Protein AF-A0A448WB70-F1 (afdb_monomer_lite)

Secondary structure (DSSP, 8-state):
-TTHHHHHHHHHH-B-TTSPBPS-EE-TTT--EE----------S-HHHHHHHHHHHHHHHHHHHHHHHHHHHHHHHHHHHHHHHHHHHHHHHHHHHHHHHHHHHHHHHHHHHHHHHHHHHHHHHHHHHHHHHHHHHHHHHHHHHHHHHHHHHHHHHHHHHHHHH--

Organism: NCBI:txid117903

Structure (mmCIF, N/CA/C/O backbone):
data_AF-A0A448WB70-F1
#
_entry.id   AF-A0A448WB70-F1
#
loop_
_atom_site.group_PDB
_atom_site.id
_atom_site.type_symbol
_atom_site.label_atom_id
_atom_site.label_alt_id
_atom_site.label_comp_id
_atom_site.label_asym_id
_atom_site.label_entity_id
_atom_site.label_seq_id
_atom_site.pdbx_PDB_ins_code
_atom_site.Cartn_x
_atom_site.Cartn_y
_atom_site.Cartn_z
_atom_site.occupancy
_atom_site.B_iso_or_equiv
_atom_site.auth_seq_id
_atom_site.auth_comp_id
_atom_site.auth_asym_id
_atom_site.auth_atom_id
_atom_site.pdbx_PDB_model_num
ATOM 1 N N . MET A 1 1 ? 24.119 9.048 -41.601 1.00 61.44 1 MET A N 1
ATOM 2 C CA . MET A 1 1 ? 24.138 7.895 -42.534 1.00 61.44 1 MET A CA 1
ATOM 3 C C . MET A 1 1 ? 22.783 7.539 -43.149 1.00 61.44 1 MET A C 1
ATOM 5 O O . MET A 1 1 ? 22.787 7.053 -44.265 1.00 61.44 1 MET A O 1
ATOM 9 N N . LYS A 1 2 ? 21.630 7.812 -42.514 1.00 67.44 2 LYS A N 1
ATOM 10 C CA . LYS A 1 2 ? 20.304 7.357 -42.999 1.00 67.44 2 LYS A CA 1
ATOM 11 C C . LYS A 1 2 ? 19.901 7.774 -44.433 1.00 67.44 2 LYS A C 1
ATOM 13 O O . LYS A 1 2 ? 19.038 7.130 -45.007 1.00 67.44 2 LYS A O 1
ATOM 18 N N . ASN A 1 3 ? 20.543 8.785 -45.032 1.00 81.56 3 ASN A N 1
ATOM 19 C CA . ASN A 1 3 ? 20.214 9.289 -46.377 1.00 81.56 3 ASN A CA 1
ATOM 20 C C . ASN A 1 3 ? 21.340 9.110 -47.417 1.00 81.56 3 ASN A C 1
ATOM 22 O O . ASN A 1 3 ? 21.257 9.690 -48.500 1.00 81.56 3 ASN A O 1
ATOM 26 N N . SER A 1 4 ? 22.395 8.346 -47.110 1.00 79.25 4 SER A N 1
ATOM 27 C CA . SER A 1 4 ? 23.577 8.211 -47.981 1.00 79.25 4 SER A CA 1
ATOM 28 C C . SER A 1 4 ? 23.241 7.644 -49.363 1.00 79.25 4 SER A C 1
ATOM 30 O O . SER A 1 4 ? 23.663 8.209 -50.368 1.00 79.25 4 SER A O 1
ATOM 32 N N . ALA A 1 5 ? 22.419 6.594 -49.430 1.00 81.44 5 ALA A N 1
ATOM 33 C CA . ALA A 1 5 ? 22.028 5.957 -50.690 1.00 81.44 5 ALA A CA 1
ATOM 34 C C . ALA A 1 5 ? 21.307 6.923 -51.645 1.00 81.44 5 ALA A C 1
ATOM 36 O O . ALA A 1 5 ? 21.560 6.922 -52.849 1.00 81.44 5 ALA A O 1
ATOM 37 N N . ARG A 1 6 ? 20.444 7.795 -51.104 1.00 83.69 6 ARG A N 1
ATOM 38 C CA . ARG A 1 6 ? 19.744 8.811 -51.897 1.00 83.69 6 ARG A CA 1
ATOM 39 C C . ARG A 1 6 ? 20.715 9.857 -52.434 1.00 83.69 6 ARG A C 1
ATOM 41 O O . ARG A 1 6 ? 20.666 10.156 -53.617 1.00 83.69 6 ARG A O 1
ATOM 48 N N . ILE A 1 7 ? 21.607 10.367 -51.583 1.00 85.50 7 ILE A N 1
ATOM 49 C CA . ILE A 1 7 ? 22.591 11.391 -51.964 1.00 85.50 7 ILE A CA 1
ATOM 50 C C . ILE A 1 7 ? 23.496 10.875 -53.090 1.00 85.50 7 ILE A C 1
ATOM 52 O O . ILE A 1 7 ? 23.647 11.555 -54.097 1.00 85.50 7 ILE A O 1
ATOM 56 N N . ILE A 1 8 ? 24.020 9.651 -52.966 1.00 84.19 8 ILE A N 1
ATOM 57 C CA . ILE A 1 8 ? 24.912 9.052 -53.973 1.00 84.19 8 ILE A CA 1
ATOM 58 C C . ILE A 1 8 ? 24.185 8.857 -55.311 1.00 84.19 8 ILE A C 1
ATOM 60 O O . ILE A 1 8 ? 24.716 9.228 -56.355 1.00 84.19 8 ILE A O 1
ATOM 64 N N . ARG A 1 9 ? 22.946 8.344 -55.298 1.00 83.00 9 ARG A N 1
ATOM 65 C CA . ARG A 1 9 ? 22.147 8.190 -56.526 1.00 83.00 9 ARG A CA 1
ATOM 66 C C . ARG A 1 9 ? 21.842 9.531 -57.189 1.00 83.00 9 ARG A C 1
ATOM 68 O O . ARG A 1 9 ? 21.982 9.648 -58.401 1.00 83.00 9 ARG A O 1
ATOM 75 N N . THR A 1 10 ? 21.486 10.548 -56.406 1.00 84.69 10 THR A N 1
ATOM 76 C CA . THR A 1 10 ? 21.273 11.907 -56.919 1.00 84.69 10 THR A CA 1
ATOM 77 C C . THR A 1 10 ? 22.543 12.484 -57.549 1.00 84.69 10 THR A C 1
ATOM 79 O O . THR A 1 10 ? 22.461 13.113 -58.600 1.00 84.69 10 THR A O 1
ATOM 82 N N . SER A 1 11 ? 23.712 12.257 -56.946 1.00 84.44 11 SER A N 1
ATOM 83 C CA . SER A 1 11 ? 24.988 12.751 -57.472 1.00 84.44 11 SER A CA 1
ATOM 84 C C . SER A 1 11 ? 25.406 12.097 -58.791 1.00 84.44 11 SER A C 1
ATOM 86 O O . SER A 1 11 ? 26.050 12.762 -59.595 1.00 84.44 11 SER A O 1
ATOM 88 N N . VAL A 1 12 ? 25.053 10.828 -59.028 1.00 81.62 12 VAL A N 1
ATOM 89 C CA . VAL A 1 12 ? 25.468 10.102 -60.244 1.00 81.62 12 VAL A CA 1
ATOM 90 C C . VAL A 1 12 ? 24.458 10.231 -61.384 1.00 81.62 12 VAL A C 1
ATOM 92 O O . VAL A 1 12 ? 24.856 10.455 -62.523 1.00 81.62 12 VAL A O 1
ATOM 95 N N . PHE A 1 13 ? 23.158 10.123 -61.105 1.00 84.25 13 PHE A N 1
ATOM 96 C CA . PHE A 1 13 ? 22.126 10.214 -62.146 1.00 84.25 13 PHE A CA 1
ATOM 97 C C . PHE A 1 13 ? 21.697 11.654 -62.459 1.00 84.25 13 PHE A C 1
ATOM 99 O O . PHE A 1 13 ? 21.102 11.925 -63.506 1.00 84.25 13 PHE A O 1
ATOM 106 N N . GLY A 1 14 ? 22.006 12.592 -61.563 1.00 81.00 14 GLY A N 1
ATOM 107 C CA . GLY A 1 14 ? 21.495 13.953 -61.626 1.00 81.00 14 GLY A CA 1
ATOM 108 C C . GLY A 1 14 ? 20.003 14.034 -61.291 1.00 81.00 14 GLY A C 1
ATOM 109 O O . GLY A 1 14 ? 19.315 13.033 -61.063 1.00 81.00 14 GLY A O 1
ATOM 110 N N . MET A 1 15 ? 19.500 15.265 -61.239 1.00 80.06 15 MET A N 1
ATOM 111 C CA . MET A 1 15 ? 18.082 15.553 -61.033 1.00 80.06 15 MET A CA 1
ATOM 112 C C . MET A 1 15 ? 17.460 16.026 -62.339 1.00 80.06 15 MET A C 1
ATOM 114 O O . MET A 1 15 ? 18.100 16.720 -63.131 1.00 80.06 15 MET A O 1
ATOM 118 N N . ASP A 1 16 ? 16.216 15.630 -62.572 1.00 79.38 16 ASP A N 1
ATOM 119 C CA . ASP A 1 16 ? 15.440 16.130 -63.695 1.00 79.38 16 ASP A CA 1
ATOM 120 C C . ASP A 1 16 ? 14.787 17.488 -63.379 1.00 79.38 16 ASP A C 1
ATOM 122 O O . ASP A 1 16 ? 14.781 17.933 -62.231 1.00 79.38 16 ASP A O 1
ATOM 126 N N . SER A 1 17 ? 14.195 18.135 -64.386 1.00 74.75 17 SER A N 1
ATOM 127 C CA . SER A 1 17 ? 13.489 19.429 -64.263 1.00 74.75 17 SER A CA 1
ATOM 128 C C . SER A 1 17 ? 12.393 19.465 -63.176 1.00 74.75 17 SER A C 1
ATOM 130 O O . SER A 1 17 ? 12.087 20.527 -62.643 1.00 74.75 17 SER A O 1
ATOM 132 N N . ASN A 1 18 ? 11.872 18.297 -62.780 1.00 74.88 18 ASN A N 1
ATOM 133 C CA . ASN A 1 18 ? 10.892 18.110 -61.702 1.00 74.88 18 ASN A CA 1
ATOM 134 C C . ASN A 1 18 ? 11.510 17.681 -60.353 1.00 74.88 18 ASN A C 1
ATOM 136 O O . ASN A 1 18 ? 10.808 17.152 -59.490 1.00 74.88 18 ASN A O 1
ATOM 140 N N . ASN A 1 19 ? 12.824 17.855 -60.171 1.00 72.62 19 ASN A N 1
ATOM 141 C CA . ASN A 1 19 ? 13.568 17.523 -58.948 1.00 72.62 19 ASN A CA 1
ATOM 142 C C . ASN A 1 19 ? 13.501 16.031 -58.538 1.00 72.62 19 ASN A C 1
ATOM 144 O O . ASN A 1 19 ? 13.692 15.676 -57.373 1.00 72.62 19 ASN A O 1
ATOM 148 N N . LYS A 1 20 ? 13.217 15.143 -59.500 1.00 77.44 20 LYS A N 1
ATOM 149 C CA . LYS A 1 20 ? 13.251 13.681 -59.338 1.00 77.44 20 LYS A CA 1
ATOM 150 C C . LYS A 1 20 ? 14.589 13.128 -59.832 1.00 77.44 20 LYS A C 1
ATOM 152 O O . LYS A 1 20 ? 15.163 13.654 -60.782 1.00 77.44 20 LYS A O 1
ATOM 157 N N . ILE A 1 21 ? 15.084 12.080 -59.174 1.00 75.44 21 ILE A N 1
ATOM 158 C CA . ILE A 1 21 ? 16.322 11.384 -59.558 1.00 75.44 21 ILE A CA 1
ATOM 159 C C . ILE A 1 21 ? 16.060 10.651 -60.876 1.00 75.44 21 ILE A C 1
ATOM 161 O O . ILE A 1 21 ? 15.020 10.009 -61.006 1.00 75.44 21 ILE A O 1
ATOM 165 N N . ARG A 1 22 ? 16.972 10.769 -61.847 1.00 77.00 22 ARG A N 1
ATOM 166 C CA . ARG A 1 22 ? 16.870 10.029 -63.114 1.00 77.00 22 ARG A CA 1
ATOM 167 C C . ARG A 1 22 ? 17.184 8.547 -62.899 1.00 77.00 22 ARG A C 1
ATOM 169 O O . ARG A 1 22 ? 18.047 8.214 -62.095 1.00 77.00 22 ARG A O 1
ATOM 176 N N . ASP A 1 23 ? 16.509 7.674 -63.640 1.00 77.88 23 ASP A N 1
ATOM 177 C CA . ASP A 1 23 ? 16.646 6.220 -63.467 1.00 77.88 23 ASP A CA 1
ATOM 178 C C . ASP A 1 23 ? 17.869 5.632 -64.189 1.00 77.88 23 ASP A C 1
ATOM 180 O O . ASP A 1 23 ? 18.328 4.547 -63.849 1.00 77.88 23 ASP A O 1
ATOM 184 N N . SER A 1 24 ? 18.430 6.340 -65.174 1.00 79.00 24 SER A N 1
ATOM 185 C CA . SER A 1 24 ? 19.628 5.895 -65.891 1.00 79.00 24 SER A CA 1
ATOM 186 C C . SER A 1 24 ? 20.475 7.063 -66.376 1.00 79.00 24 SER A C 1
ATOM 188 O O . SER A 1 24 ? 19.939 8.111 -66.746 1.00 79.00 24 SER A O 1
ATOM 190 N N . PHE A 1 25 ? 21.788 6.860 -66.442 1.00 83.69 25 PHE A N 1
ATOM 191 C CA . PHE A 1 25 ? 22.738 7.812 -67.006 1.00 83.69 25 PHE A CA 1
ATOM 192 C C . PHE A 1 25 ? 23.495 7.167 -68.166 1.00 83.69 25 PHE A C 1
ATOM 194 O O . PHE A 1 25 ? 24.082 6.100 -67.997 1.00 83.69 25 PHE A O 1
ATOM 201 N N . VAL A 1 26 ? 23.480 7.801 -69.340 1.00 83.50 26 VAL A N 1
ATOM 202 C CA . VAL A 1 26 ? 24.107 7.271 -70.560 1.00 83.50 26 VAL A CA 1
ATOM 203 C C . VAL A 1 26 ? 25.254 8.176 -70.989 1.00 83.50 26 VAL A C 1
ATOM 205 O O . VAL A 1 26 ? 25.069 9.382 -71.153 1.00 83.50 26 VAL A O 1
ATOM 208 N N . PHE A 1 27 ? 26.430 7.592 -71.210 1.00 86.12 27 PHE A N 1
ATOM 209 C CA . PHE A 1 27 ? 27.577 8.288 -71.782 1.00 86.12 27 PHE A CA 1
ATOM 210 C C . PHE A 1 27 ? 27.458 8.331 -73.315 1.00 86.12 27 PHE A C 1
ATOM 212 O O . PHE A 1 27 ? 27.511 7.283 -73.961 1.00 86.12 27 PHE A O 1
ATOM 219 N N . PRO A 1 28 ? 27.349 9.518 -73.937 1.00 84.69 28 PRO A N 1
ATOM 220 C CA . PRO A 1 28 ? 27.086 9.638 -75.376 1.00 84.69 28 PRO A CA 1
ATOM 221 C C . PRO A 1 28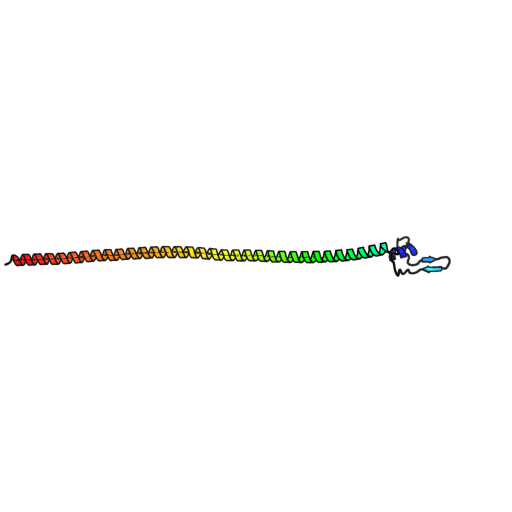 ? 28.279 9.251 -76.266 1.00 84.69 28 PRO A C 1
ATOM 223 O O . PRO A 1 28 ? 28.118 9.079 -77.467 1.00 84.69 28 PRO A O 1
ATOM 226 N N . GLN A 1 29 ? 29.484 9.134 -75.702 1.00 85.56 29 GLN A N 1
ATOM 227 C CA . GLN A 1 29 ? 30.716 8.857 -76.453 1.00 85.56 29 GLN A CA 1
ATOM 228 C C . GLN A 1 29 ? 30.942 7.363 -76.723 1.00 85.56 29 GLN A C 1
ATOM 230 O O . GLN A 1 29 ? 31.621 7.007 -77.679 1.00 85.56 29 GLN A O 1
ATOM 235 N N . ASN A 1 30 ? 30.410 6.490 -75.868 1.00 88.50 30 ASN A N 1
ATOM 236 C CA . ASN A 1 30 ? 30.634 5.043 -75.924 1.00 88.50 30 ASN A CA 1
ATOM 237 C C . ASN A 1 30 ? 29.355 4.227 -75.666 1.00 88.50 30 ASN A C 1
ATOM 239 O O . ASN A 1 30 ? 29.430 3.009 -75.532 1.00 88.50 30 ASN A O 1
ATOM 243 N N . ASN A 1 31 ? 28.198 4.892 -75.577 1.00 84.88 31 ASN A N 1
ATOM 244 C CA . ASN A 1 31 ? 26.887 4.315 -75.273 1.00 84.88 31 ASN A CA 1
ATOM 245 C C . ASN A 1 31 ? 26.835 3.470 -73.986 1.00 84.88 31 ASN A C 1
ATOM 247 O O . ASN A 1 31 ? 25.957 2.620 -73.840 1.00 84.88 31 ASN A O 1
ATOM 251 N N . LEU A 1 32 ? 27.741 3.698 -73.029 1.00 87.88 32 LEU A N 1
ATOM 252 C CA . LEU A 1 32 ? 27.684 3.035 -71.729 1.00 87.88 32 LEU A CA 1
ATOM 253 C C . LEU A 1 32 ? 26.510 3.601 -70.919 1.00 87.88 32 LEU A C 1
ATOM 255 O O . LEU A 1 32 ? 26.486 4.792 -70.611 1.00 87.88 32 LEU A O 1
ATOM 259 N N . ALA A 1 33 ? 25.557 2.745 -70.556 1.00 85.38 33 ALA A N 1
ATOM 260 C CA . ALA A 1 33 ? 24.402 3.104 -69.741 1.00 85.38 33 ALA A CA 1
ATOM 261 C C . ALA A 1 33 ? 24.547 2.544 -68.320 1.00 85.38 33 ALA A C 1
ATOM 263 O O . ALA A 1 33 ? 24.624 1.333 -68.124 1.00 85.38 33 ALA A O 1
ATOM 264 N N . ILE A 1 34 ? 24.554 3.427 -67.325 1.00 85.00 34 ILE A N 1
ATOM 265 C CA . ILE A 1 34 ? 24.432 3.073 -65.911 1.00 85.00 34 ILE A CA 1
ATOM 266 C C . ILE A 1 34 ? 22.939 3.081 -65.573 1.00 85.00 34 ILE A C 1
ATOM 268 O O . ILE A 1 34 ? 22.288 4.114 -65.716 1.00 85.00 34 ILE A O 1
ATOM 272 N N . THR A 1 35 ? 22.394 1.948 -65.133 1.00 83.31 35 THR A N 1
ATOM 273 C CA . THR A 1 35 ? 20.957 1.765 -64.836 1.00 83.31 35 THR A CA 1
ATOM 274 C C . THR A 1 35 ? 20.650 1.652 -63.346 1.00 83.31 35 THR A C 1
ATOM 276 O O . THR A 1 35 ? 19.532 1.900 -62.914 1.00 83.31 35 THR A O 1
ATOM 279 N N . SER A 1 36 ? 21.622 1.247 -62.532 1.00 82.12 36 SER A N 1
ATOM 280 C CA . SER A 1 36 ? 21.459 1.133 -61.086 1.00 82.12 36 SER A CA 1
ATOM 281 C C . SER A 1 36 ? 22.802 1.265 -60.384 1.00 82.12 36 SER A C 1
ATOM 283 O O . SER A 1 36 ? 23.857 0.983 -60.949 1.00 82.12 36 SER A O 1
ATOM 285 N N . ILE A 1 37 ? 22.749 1.739 -59.141 1.00 82.25 37 ILE A N 1
ATOM 286 C CA . ILE A 1 37 ? 23.911 1.863 -58.265 1.00 82.25 37 ILE A CA 1
ATOM 287 C C . ILE A 1 37 ? 23.540 1.247 -56.929 1.00 82.25 37 ILE A C 1
ATOM 289 O O . ILE A 1 37 ? 22.573 1.681 -56.279 1.00 82.25 37 ILE A O 1
ATOM 293 N N . ASP A 1 38 ? 24.358 0.283 -56.528 1.00 84.12 38 ASP A N 1
ATOM 294 C CA . ASP A 1 38 ? 24.220 -0.450 -55.283 1.00 84.12 38 ASP A CA 1
ATOM 295 C C . ASP A 1 38 ? 25.352 -0.054 -54.339 1.00 84.12 38 ASP A C 1
ATOM 297 O O . ASP A 1 38 ? 26.531 -0.300 -54.586 1.00 84.12 38 ASP A O 1
ATOM 301 N N . VAL A 1 39 ? 24.980 0.610 -53.246 1.00 83.19 39 VAL A N 1
ATOM 302 C CA . VAL A 1 39 ? 25.913 0.986 -52.184 1.00 83.19 39 VAL A CA 1
ATOM 303 C C . VAL A 1 39 ? 26.010 -0.194 -51.224 1.00 83.19 39 VAL A C 1
ATOM 305 O O . VAL A 1 39 ? 25.083 -0.433 -50.455 1.00 83.19 39 VAL A O 1
ATOM 308 N N . GLN A 1 40 ? 27.113 -0.940 -51.286 1.00 82.50 40 GLN A N 1
ATOM 309 C CA . GLN A 1 40 ? 27.291 -2.159 -50.488 1.00 82.50 40 GLN A CA 1
ATOM 310 C C . GLN A 1 40 ? 27.724 -1.869 -49.046 1.00 82.50 40 GLN A C 1
ATOM 312 O O . GLN A 1 40 ? 27.215 -2.483 -48.113 1.00 82.50 40 GLN A O 1
ATOM 317 N N . SER A 1 41 ? 28.628 -0.910 -48.843 1.00 82.25 41 SER A N 1
ATOM 318 C CA . SER A 1 41 ? 29.086 -0.506 -47.513 1.00 82.25 41 SER A CA 1
ATOM 319 C C . SER A 1 41 ? 29.470 0.972 -47.486 1.00 82.25 41 SER A C 1
ATOM 321 O O . SER A 1 41 ? 29.865 1.558 -48.494 1.00 82.25 41 SER A O 1
ATOM 323 N N . VAL A 1 42 ? 29.314 1.598 -46.319 1.00 81.31 42 VAL A N 1
ATOM 324 C CA . VAL A 1 42 ? 29.773 2.966 -46.056 1.00 81.31 42 VAL A CA 1
ATOM 325 C C . VAL A 1 42 ? 30.394 2.971 -44.670 1.00 81.31 42 VAL A C 1
ATOM 327 O O . VAL A 1 42 ? 29.680 2.966 -43.668 1.00 81.31 42 VAL A O 1
ATOM 330 N N . GLU A 1 43 ? 31.720 2.986 -44.617 1.00 82.75 43 GLU A N 1
ATOM 331 C CA . GLU A 1 43 ? 32.469 2.984 -43.365 1.00 82.75 43 GLU A CA 1
ATOM 332 C C . GLU A 1 43 ? 33.315 4.253 -43.227 1.00 82.75 43 GLU A C 1
ATOM 334 O O . GLU A 1 43 ? 33.900 4.721 -44.208 1.00 82.75 43 GLU A O 1
ATOM 339 N N . PRO A 1 44 ? 33.399 4.836 -42.018 1.00 84.88 44 PRO A N 1
ATOM 340 C CA . PRO A 1 44 ? 34.338 5.911 -41.755 1.00 84.88 44 PRO A CA 1
ATOM 341 C C . PRO A 1 44 ? 35.772 5.365 -41.794 1.00 84.88 44 PRO A C 1
ATOM 343 O O . PRO A 1 44 ? 36.090 4.354 -41.157 1.00 84.88 44 PRO A O 1
ATOM 346 N N . VAL A 1 45 ? 36.625 6.066 -42.542 1.00 87.50 45 VAL A N 1
ATOM 347 C CA . VAL A 1 45 ? 38.052 5.741 -42.710 1.00 87.50 45 VAL A CA 1
ATOM 348 C C . VAL A 1 45 ? 38.863 6.156 -41.478 1.00 87.50 45 VAL A C 1
ATOM 350 O O . VAL A 1 45 ? 39.831 5.495 -41.120 1.00 87.50 45 VAL A O 1
ATOM 353 N N . ASP A 1 46 ? 38.452 7.231 -40.802 1.00 93.06 46 ASP A N 1
ATOM 354 C CA . ASP A 1 46 ? 39.106 7.709 -39.587 1.00 93.06 46 ASP A CA 1
ATOM 355 C C . ASP A 1 46 ? 38.677 6.892 -38.358 1.00 93.06 46 ASP A C 1
ATOM 357 O O . ASP A 1 46 ? 37.497 6.851 -37.987 1.00 93.06 46 ASP A O 1
ATOM 361 N N . GLN A 1 47 ? 39.662 6.276 -37.702 1.00 89.94 47 GLN A N 1
ATOM 362 C CA . GLN A 1 47 ? 39.458 5.442 -36.521 1.00 89.94 47 GLN A CA 1
ATOM 363 C C . GLN A 1 47 ? 38.818 6.231 -35.371 1.00 89.94 47 GLN A C 1
ATOM 365 O O . GLN A 1 47 ? 37.923 5.719 -34.704 1.00 89.94 47 GLN A O 1
ATOM 370 N N . ARG A 1 48 ? 39.197 7.504 -35.177 1.00 93.12 48 ARG A N 1
ATOM 371 C CA . ARG A 1 48 ? 38.608 8.334 -34.111 1.00 93.12 48 ARG A CA 1
ATOM 372 C C . ARG A 1 48 ? 37.114 8.548 -34.339 1.00 93.12 48 ARG A C 1
ATOM 374 O O . ARG A 1 48 ? 36.321 8.409 -33.413 1.00 93.12 48 ARG A O 1
ATOM 381 N N . THR A 1 49 ? 36.720 8.830 -35.580 1.00 89.06 49 THR A N 1
ATOM 382 C CA . THR A 1 49 ? 35.312 8.991 -35.966 1.00 89.06 49 THR A CA 1
ATOM 383 C C . THR A 1 49 ? 34.510 7.704 -35.750 1.00 89.06 49 THR A C 1
ATOM 385 O O . THR A 1 49 ? 33.375 7.758 -35.272 1.00 89.06 49 THR A O 1
ATOM 388 N N . ARG A 1 50 ? 35.097 6.537 -36.046 1.00 89.50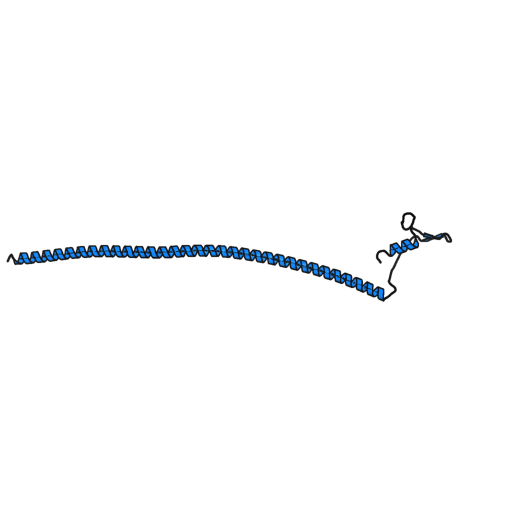 50 ARG A N 1
ATOM 389 C CA . ARG A 1 50 ? 34.483 5.228 -35.773 1.00 89.50 50 ARG A CA 1
ATOM 390 C C . ARG A 1 50 ? 34.230 5.022 -34.278 1.00 89.50 50 ARG A C 1
ATOM 392 O O . ARG A 1 50 ? 33.101 4.718 -33.892 1.00 89.50 50 ARG A O 1
ATOM 399 N N . ASP A 1 51 ? 35.243 5.261 -33.449 1.00 92.19 51 ASP A N 1
ATOM 400 C CA . ASP A 1 51 ? 35.152 5.088 -31.996 1.00 92.19 51 ASP A CA 1
ATOM 401 C C . ASP A 1 51 ? 34.128 6.059 -31.376 1.00 92.19 51 ASP A C 1
ATOM 403 O O . ASP A 1 51 ? 33.338 5.679 -30.508 1.00 92.19 51 ASP A O 1
ATOM 407 N N . SER A 1 52 ? 34.079 7.311 -31.846 1.00 92.44 52 SER A N 1
ATOM 408 C CA . SER A 1 52 ? 33.084 8.307 -31.419 1.00 92.44 52 SER A CA 1
ATOM 409 C C . SER A 1 52 ? 31.650 7.908 -31.772 1.00 92.44 52 SER A C 1
ATOM 411 O O . SER A 1 52 ? 30.739 8.094 -30.959 1.00 92.44 52 SER A O 1
ATOM 413 N N . LEU A 1 53 ? 31.429 7.338 -32.961 1.00 90.12 53 LEU A N 1
ATOM 414 C CA . LEU A 1 53 ? 30.119 6.813 -33.352 1.00 90.12 53 LEU A CA 1
ATOM 415 C C . LEU A 1 53 ? 29.716 5.619 -32.480 1.00 90.12 53 LEU A C 1
ATOM 417 O O . LEU A 1 53 ? 28.580 5.576 -32.012 1.00 90.12 53 LEU A O 1
ATOM 421 N N . GLN A 1 54 ? 30.639 4.696 -32.198 1.00 89.81 54 GLN A N 1
ATOM 422 C CA . GLN A 1 54 ? 30.367 3.546 -31.332 1.00 89.81 54 GLN A CA 1
ATOM 423 C C . GLN A 1 54 ? 29.998 3.978 -29.906 1.00 89.81 54 GLN A C 1
ATOM 425 O O . GLN A 1 54 ? 28.999 3.506 -29.362 1.00 89.81 54 GLN A O 1
ATOM 430 N N . LYS A 1 55 ? 30.735 4.938 -29.330 1.00 95.31 55 LYS A N 1
ATOM 431 C 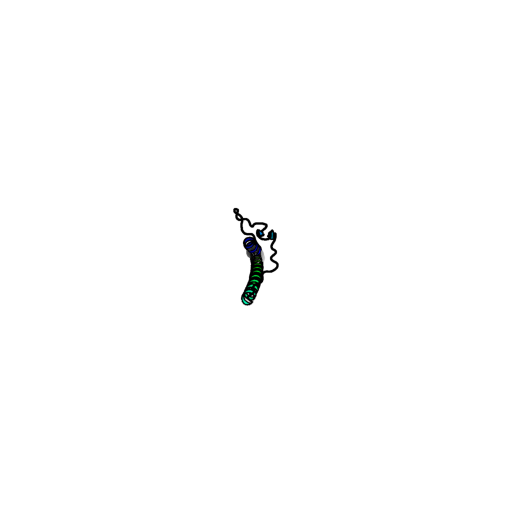CA . LYS A 1 55 ? 30.400 5.531 -28.024 1.00 95.31 55 LYS A CA 1
ATOM 432 C C . LYS A 1 55 ? 29.027 6.198 -28.034 1.00 95.31 55 LYS A C 1
ATOM 434 O O . LYS A 1 55 ? 28.271 6.049 -27.084 1.00 95.31 55 LYS A O 1
ATOM 439 N N . SER A 1 56 ? 28.678 6.889 -29.119 1.00 95.00 56 SER A N 1
ATOM 440 C CA . SER A 1 56 ? 27.363 7.529 -29.256 1.00 95.00 56 SER A CA 1
ATOM 441 C C . SER A 1 56 ? 26.224 6.506 -29.267 1.00 95.00 56 SER A C 1
ATOM 443 O O . SER A 1 56 ? 25.189 6.736 -28.649 1.00 95.00 56 SER A O 1
ATOM 445 N N . VAL A 1 57 ? 26.412 5.361 -29.933 1.00 94.25 57 VAL A N 1
ATOM 446 C CA . VAL A 1 57 ? 25.434 4.261 -29.922 1.00 94.25 57 VAL A CA 1
ATOM 447 C C . VAL A 1 57 ? 25.312 3.653 -28.526 1.00 94.25 57 VAL A C 1
ATOM 449 O O . VAL A 1 57 ? 24.196 3.450 -28.056 1.00 94.25 57 VAL A O 1
ATOM 452 N N . GLN A 1 58 ? 26.433 3.409 -27.844 1.00 94.88 58 GLN A N 1
ATOM 453 C CA . GLN A 1 58 ? 26.425 2.891 -26.475 1.00 94.88 58 GLN A CA 1
ATOM 454 C C . GLN A 1 58 ? 25.679 3.829 -25.519 1.00 94.88 58 GLN A C 1
ATOM 456 O O . GLN A 1 58 ? 24.807 3.377 -24.784 1.00 94.88 58 GLN A O 1
ATOM 461 N N . LEU A 1 59 ? 25.961 5.133 -25.589 1.00 97.06 59 LEU A N 1
ATOM 462 C CA . LEU A 1 59 ? 25.260 6.145 -24.800 1.00 97.06 59 LEU A CA 1
ATOM 463 C C . LEU A 1 59 ? 23.767 6.190 -25.133 1.00 97.06 59 LEU A C 1
ATOM 465 O O . LEU A 1 59 ? 22.949 6.321 -24.232 1.00 97.06 59 LEU A O 1
ATOM 469 N N . ALA A 1 60 ? 23.384 6.054 -26.405 1.00 95.69 60 ALA A N 1
ATOM 470 C CA . ALA A 1 60 ? 21.974 6.008 -26.781 1.00 95.69 60 ALA A CA 1
ATOM 471 C C . ALA A 1 60 ? 21.259 4.803 -26.149 1.00 95.69 60 ALA A C 1
ATOM 473 O O . ALA A 1 60 ? 20.155 4.961 -25.633 1.00 95.69 60 ALA A O 1
ATOM 474 N N . ILE A 1 61 ? 21.902 3.630 -26.137 1.00 96.19 61 ILE A N 1
ATOM 475 C CA . ILE A 1 61 ? 21.371 2.435 -25.469 1.00 96.19 61 ILE A CA 1
ATOM 476 C C . ILE A 1 61 ? 21.239 2.693 -23.969 1.00 96.19 61 ILE A C 1
ATOM 478 O O . ILE A 1 61 ? 20.168 2.479 -23.410 1.00 96.19 61 ILE A O 1
ATOM 482 N N . GLU A 1 62 ? 22.284 3.210 -23.330 1.00 96.94 62 GLU A N 1
ATOM 483 C CA . GLU A 1 62 ? 22.279 3.522 -21.900 1.00 96.94 62 GLU A CA 1
ATOM 484 C C . GLU A 1 62 ? 21.170 4.514 -21.533 1.00 96.94 62 GLU A C 1
ATOM 486 O O . GLU A 1 62 ? 20.418 4.276 -20.594 1.00 96.94 62 GLU A O 1
ATOM 491 N N . ILE A 1 63 ? 20.989 5.579 -22.319 1.00 96.25 63 ILE A N 1
ATOM 492 C CA . ILE A 1 63 ? 19.899 6.543 -22.132 1.00 96.25 63 ILE A CA 1
ATOM 493 C C . ILE A 1 63 ? 18.542 5.846 -22.250 1.00 96.25 63 ILE A C 1
ATOM 495 O O . ILE A 1 63 ? 17.666 6.077 -21.417 1.00 96.25 63 ILE A O 1
ATOM 499 N N . THR A 1 64 ? 18.351 4.982 -23.253 1.00 97.38 64 THR A N 1
ATOM 500 C CA . THR A 1 64 ? 17.081 4.257 -23.402 1.00 97.38 64 THR A CA 1
ATOM 501 C C . THR A 1 64 ? 16.826 3.292 -22.247 1.00 97.38 64 THR A C 1
ATOM 503 O O . THR A 1 64 ? 15.705 3.250 -21.745 1.00 97.38 64 THR A O 1
ATOM 506 N N . THR A 1 65 ? 17.851 2.586 -21.768 1.00 97.19 65 THR A N 1
ATOM 507 C CA . THR A 1 65 ? 17.751 1.668 -20.627 1.00 97.19 65 THR A CA 1
ATOM 508 C C . THR A 1 65 ? 17.454 2.428 -19.339 1.00 97.19 65 THR A C 1
ATOM 510 O O . THR A 1 65 ? 16.484 2.107 -18.658 1.00 97.19 65 THR A O 1
ATOM 513 N N . ASN A 1 66 ? 18.203 3.495 -19.050 1.00 97.38 66 ASN A N 1
ATOM 514 C CA . ASN A 1 66 ? 17.991 4.335 -17.870 1.00 97.38 66 ASN A CA 1
ATOM 515 C C . ASN A 1 66 ? 16.604 4.987 -17.893 1.00 97.38 66 ASN A C 1
ATOM 517 O O . ASN A 1 66 ? 15.944 5.084 -16.862 1.00 97.38 66 ASN A O 1
ATOM 521 N N . SER A 1 67 ? 16.128 5.406 -19.069 1.00 97.00 67 SER A N 1
ATOM 522 C CA . SER A 1 67 ? 14.777 5.947 -19.221 1.00 97.00 67 SER A CA 1
ATOM 523 C C . SER A 1 67 ? 13.699 4.897 -18.946 1.00 97.00 67 SER A C 1
ATOM 525 O O . SER A 1 67 ? 12.687 5.227 -18.328 1.00 97.00 67 SER A O 1
ATOM 527 N N . GLN A 1 68 ? 13.883 3.654 -19.400 1.00 96.88 68 GLN A N 1
ATOM 528 C CA . GLN A 1 68 ? 12.943 2.563 -19.126 1.00 96.88 68 GLN A CA 1
ATOM 529 C C . GLN A 1 68 ? 12.947 2.179 -17.644 1.00 96.88 68 GLN A C 1
ATOM 531 O O . GLN A 1 68 ? 11.881 2.022 -17.050 1.00 96.88 68 GLN A O 1
ATOM 536 N N . GLU A 1 69 ? 14.126 2.091 -17.027 1.00 97.19 69 GLU A N 1
ATOM 537 C CA . GLU A 1 69 ? 14.264 1.800 -15.600 1.00 97.19 69 GLU A CA 1
ATOM 538 C C . GLU A 1 69 ? 13.621 2.896 -14.742 1.00 97.19 69 GLU A C 1
ATOM 540 O O . GLU A 1 69 ? 12.840 2.600 -13.837 1.00 97.19 69 GLU A O 1
ATOM 545 N N . ALA A 1 70 ? 13.887 4.167 -15.053 1.00 96.81 70 ALA A N 1
ATOM 546 C CA . ALA A 1 70 ? 13.289 5.294 -14.346 1.00 96.81 70 ALA A CA 1
ATOM 547 C C . ALA A 1 70 ? 11.756 5.283 -14.447 1.00 96.81 70 ALA A C 1
ATOM 549 O O . ALA A 1 70 ? 11.081 5.513 -13.443 1.00 96.81 70 ALA A O 1
ATOM 550 N N . ALA A 1 71 ? 11.204 4.969 -15.624 1.00 97.00 71 ALA A N 1
ATOM 551 C CA . ALA A 1 71 ? 9.761 4.839 -15.815 1.00 97.00 71 ALA A CA 1
ATOM 552 C C . ALA A 1 71 ? 9.176 3.684 -14.985 1.00 97.00 71 ALA A C 1
ATOM 554 O O . ALA A 1 71 ? 8.200 3.886 -14.263 1.00 97.00 71 ALA A O 1
ATOM 555 N N . ALA A 1 72 ? 9.806 2.506 -15.013 1.00 96.69 72 ALA A N 1
ATOM 556 C CA . ALA A 1 72 ? 9.367 1.348 -14.235 1.00 96.69 72 ALA A CA 1
ATOM 557 C C . ALA A 1 72 ? 9.421 1.615 -12.722 1.00 96.69 72 ALA A C 1
ATOM 559 O O . ALA A 1 72 ? 8.488 1.280 -11.989 1.00 96.69 72 ALA A O 1
ATOM 560 N N . LYS A 1 73 ? 10.489 2.267 -12.248 1.00 97.56 73 LYS A N 1
ATOM 561 C CA . LYS A 1 73 ? 10.642 2.662 -10.844 1.00 97.56 73 LYS A CA 1
ATOM 562 C C . LYS A 1 73 ? 9.598 3.695 -10.432 1.00 97.56 73 LYS A C 1
ATOM 564 O O . LYS A 1 73 ? 9.036 3.595 -9.345 1.00 97.56 73 LYS A O 1
ATOM 569 N N . HIS A 1 74 ? 9.323 4.675 -11.289 1.00 97.50 74 HIS A N 1
ATOM 570 C CA . HIS A 1 74 ? 8.284 5.664 -11.032 1.00 97.50 74 HIS A CA 1
ATOM 571 C C . HIS A 1 74 ? 6.905 5.006 -10.924 1.00 97.50 74 HIS A C 1
ATOM 573 O O . HIS A 1 74 ? 6.189 5.250 -9.957 1.00 97.50 74 HIS A O 1
ATOM 579 N N . GLU A 1 75 ? 6.569 4.108 -11.851 1.00 97.12 75 GLU A N 1
ATOM 580 C CA . GLU A 1 75 ? 5.304 3.377 -11.820 1.00 97.12 75 GLU A CA 1
ATOM 581 C C . GLU A 1 75 ? 5.179 2.502 -10.563 1.00 97.12 75 GLU A C 1
ATOM 583 O O . GLU A 1 75 ? 4.130 2.481 -9.919 1.00 97.12 75 GLU A O 1
ATOM 588 N N . ALA A 1 76 ? 6.259 1.824 -10.161 1.00 97.44 76 ALA A N 1
ATOM 589 C CA . ALA A 1 76 ? 6.296 1.061 -8.917 1.00 97.44 76 ALA A CA 1
ATOM 590 C C . ALA A 1 76 ? 6.039 1.951 -7.690 1.00 97.44 76 ALA A C 1
ATOM 592 O O . ALA A 1 76 ? 5.191 1.611 -6.866 1.00 97.44 76 ALA A O 1
ATOM 593 N N . ASN A 1 77 ? 6.696 3.112 -7.610 1.00 96.81 77 ASN A N 1
ATOM 594 C CA . ASN A 1 77 ? 6.498 4.069 -6.521 1.00 96.81 77 ASN A CA 1
ATOM 595 C C . ASN A 1 77 ? 5.062 4.616 -6.490 1.00 96.81 77 ASN A C 1
ATOM 597 O O . ASN A 1 77 ? 4.486 4.756 -5.413 1.00 96.81 77 ASN A O 1
ATOM 601 N N . CYS A 1 78 ? 4.464 4.909 -7.649 1.00 97.19 78 CYS A N 1
ATOM 602 C CA . CYS A 1 78 ? 3.066 5.334 -7.734 1.00 97.19 78 CYS A CA 1
ATOM 603 C C . CYS A 1 78 ? 2.123 4.246 -7.211 1.00 97.19 78 CYS A C 1
ATOM 605 O O . CYS A 1 78 ? 1.285 4.531 -6.356 1.00 97.19 78 CYS A O 1
ATOM 607 N N . ARG A 1 79 ? 2.301 2.992 -7.651 1.00 96.31 79 ARG A N 1
ATOM 608 C CA . ARG A 1 79 ? 1.501 1.857 -7.161 1.00 96.31 79 ARG A CA 1
ATOM 609 C C . ARG A 1 79 ? 1.658 1.653 -5.653 1.00 96.31 79 ARG A C 1
ATOM 611 O O . ARG A 1 79 ? 0.670 1.416 -4.963 1.00 96.31 79 ARG A O 1
ATOM 618 N N . GLU A 1 80 ? 2.877 1.775 -5.130 1.00 96.69 80 GLU A N 1
ATOM 619 C CA . GLU A 1 80 ? 3.138 1.682 -3.691 1.00 96.69 80 GLU A CA 1
ATOM 620 C C . GLU A 1 80 ? 2.441 2.809 -2.919 1.00 96.69 80 GLU A C 1
ATOM 622 O O . GLU A 1 80 ? 1.796 2.557 -1.901 1.00 96.69 80 GLU A O 1
ATOM 627 N N . GLN A 1 81 ? 2.523 4.046 -3.413 1.00 96.75 81 GLN A N 1
ATOM 628 C CA . GLN A 1 81 ? 1.897 5.196 -2.768 1.00 96.75 81 GLN A CA 1
ATOM 629 C C . GLN A 1 81 ? 0.368 5.097 -2.777 1.00 96.75 81 GLN A C 1
ATOM 631 O O . GLN A 1 81 ? -0.275 5.420 -1.777 1.00 96.75 81 GLN A O 1
ATOM 636 N N . GLU A 1 82 ? -0.226 4.616 -3.868 1.00 97.31 82 GLU A N 1
ATOM 637 C CA . GLU A 1 82 ? -1.662 4.347 -3.936 1.00 97.31 82 GLU A CA 1
ATOM 638 C C . GLU A 1 82 ? -2.085 3.263 -2.943 1.00 97.31 82 GLU A C 1
ATOM 640 O O . GLU A 1 82 ? -3.079 3.435 -2.235 1.00 97.31 82 GLU A O 1
ATOM 645 N N . ALA A 1 83 ? -1.325 2.168 -2.851 1.00 97.06 83 ALA A N 1
ATOM 646 C CA . ALA A 1 83 ? -1.595 1.097 -1.898 1.00 97.06 83 ALA A CA 1
ATOM 647 C C . ALA A 1 83 ? -1.508 1.597 -0.448 1.00 97.06 83 ALA A C 1
ATOM 649 O O . ALA A 1 83 ? -2.425 1.351 0.337 1.00 97.06 83 ALA A O 1
ATOM 650 N N . LYS A 1 84 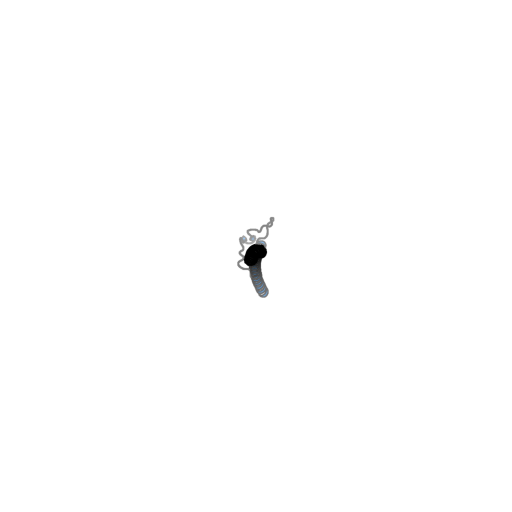? -0.465 2.367 -0.110 1.00 97.75 84 LYS A N 1
ATOM 651 C CA . LYS A 1 84 ? -0.322 3.009 1.206 1.00 97.75 84 LYS A CA 1
ATOM 652 C C . LYS A 1 84 ? -1.485 3.950 1.502 1.00 97.75 84 LYS A C 1
ATOM 654 O O . LYS A 1 84 ? -2.089 3.854 2.562 1.00 97.75 84 LYS A O 1
ATOM 659 N N . GLY A 1 85 ? -1.851 4.811 0.553 1.00 98.06 85 GLY A N 1
ATOM 660 C CA . GLY A 1 85 ? -2.968 5.742 0.721 1.00 98.06 85 GLY A CA 1
ATOM 661 C C . GLY A 1 85 ? -4.313 5.039 0.936 1.00 98.06 85 GLY A C 1
ATOM 662 O O . GLY A 1 85 ? -5.132 5.508 1.726 1.00 98.06 85 GLY A O 1
ATOM 663 N N . ARG A 1 86 ? -4.543 3.902 0.267 1.00 97.50 86 ARG A N 1
ATOM 664 C CA . ARG A 1 86 ? -5.732 3.064 0.498 1.00 97.50 86 ARG A CA 1
ATOM 665 C C . ARG A 1 86 ? -5.716 2.424 1.883 1.00 97.50 86 ARG A C 1
ATOM 667 O O . ARG A 1 86 ? -6.735 2.466 2.561 1.00 97.50 86 ARG A O 1
ATOM 674 N N . LEU A 1 87 ? -4.575 1.881 2.303 1.00 97.69 87 LEU A N 1
ATOM 675 C CA . LEU A 1 87 ? -4.429 1.239 3.608 1.00 97.69 87 LEU A CA 1
ATOM 676 C C . LEU A 1 87 ? -4.633 2.236 4.753 1.00 97.69 87 LEU A C 1
ATOM 678 O O . LEU A 1 87 ? -5.368 1.939 5.686 1.00 97.69 87 LEU A O 1
ATOM 682 N N . GLU A 1 88 ? -4.058 3.437 4.659 1.00 97.44 88 GLU A N 1
ATOM 683 C CA . GLU A 1 88 ? -4.259 4.490 5.664 1.00 97.44 88 GLU A CA 1
ATOM 684 C C . GLU A 1 88 ? -5.724 4.930 5.751 1.00 97.44 88 GLU A C 1
ATOM 686 O O . GLU A 1 88 ? -6.260 5.098 6.843 1.00 97.44 88 GLU A O 1
ATOM 691 N N . ARG A 1 89 ? -6.417 5.059 4.611 1.00 97.38 89 ARG A N 1
ATOM 692 C CA . ARG A 1 89 ? -7.862 5.333 4.614 1.00 97.38 89 ARG A CA 1
ATOM 693 C C . ARG A 1 89 ? -8.649 4.236 5.317 1.00 97.38 89 ARG A C 1
ATOM 695 O O . ARG A 1 89 ? -9.472 4.549 6.169 1.00 97.38 89 ARG A O 1
ATOM 702 N N . GLN A 1 90 ? -8.365 2.979 4.989 1.00 97.31 90 GLN A N 1
ATOM 703 C CA . GLN A 1 90 ? -9.024 1.841 5.617 1.00 97.31 90 GLN A CA 1
ATOM 704 C C . GLN A 1 90 ? -8.757 1.807 7.126 1.00 97.31 90 GLN A C 1
ATOM 706 O O . GLN A 1 90 ? -9.681 1.631 7.909 1.00 97.31 90 GLN A O 1
ATOM 711 N N . ARG A 1 91 ? -7.517 2.073 7.548 1.00 98.31 91 ARG A N 1
ATOM 712 C CA . ARG A 1 91 ? -7.156 2.166 8.964 1.00 98.31 91 ARG A CA 1
ATOM 713 C C . ARG A 1 91 ? -7.960 3.244 9.690 1.00 98.31 91 ARG A C 1
ATOM 715 O O . ARG A 1 91 ? -8.462 2.988 10.778 1.00 98.31 91 ARG A O 1
ATOM 722 N N . ILE A 1 92 ? -8.100 4.429 9.097 1.00 97.81 92 ILE A N 1
ATOM 723 C CA . ILE A 1 92 ? -8.902 5.511 9.681 1.00 97.81 92 ILE A CA 1
ATOM 724 C C . ILE A 1 92 ? -10.374 5.095 9.781 1.00 97.81 92 ILE A C 1
ATOM 726 O O . ILE A 1 92 ? -11.016 5.360 10.793 1.00 97.81 92 ILE A O 1
ATOM 730 N N . GLU A 1 93 ? -10.925 4.442 8.757 1.00 97.94 93 GLU A N 1
ATOM 731 C CA . GLU A 1 93 ? -12.306 3.944 8.782 1.00 97.94 93 GLU A CA 1
ATOM 732 C C . GLU A 1 93 ? -12.520 2.908 9.895 1.00 97.94 93 GLU A C 1
ATOM 734 O O . GLU A 1 93 ? -13.505 3.001 10.635 1.00 97.94 93 GLU A O 1
ATOM 739 N N . ASP A 1 94 ? -11.571 1.987 10.063 1.00 98.00 94 ASP A N 1
ATOM 740 C CA . ASP A 1 94 ? -11.580 0.982 11.125 1.00 98.00 94 ASP A CA 1
ATOM 741 C C . ASP A 1 94 ? -11.467 1.633 12.514 1.00 98.00 94 ASP A C 1
ATOM 743 O O . ASP A 1 94 ? -12.233 1.298 13.420 1.00 98.00 94 ASP A O 1
ATOM 747 N N . GLU A 1 95 ? -10.573 2.613 12.687 1.00 97.88 95 GLU A N 1
ATOM 748 C CA . GLU A 1 95 ? -10.424 3.379 13.933 1.00 97.88 95 GLU A CA 1
ATOM 749 C C . GLU A 1 95 ? -11.702 4.169 14.264 1.00 97.88 95 GLU A C 1
ATOM 751 O O . GLU A 1 95 ? -12.165 4.162 15.407 1.00 97.88 95 GLU A O 1
ATOM 756 N N . VAL A 1 96 ? -12.344 4.785 13.266 1.00 97.94 96 VAL A N 1
ATOM 757 C CA . VAL A 1 96 ? -13.633 5.475 13.437 1.00 97.94 96 VAL A CA 1
ATOM 758 C C . VAL A 1 96 ? -14.740 4.496 13.829 1.00 97.94 96 VAL A C 1
ATOM 760 O O . VAL A 1 96 ? -15.578 4.818 14.676 1.00 97.94 96 VAL A O 1
ATOM 763 N N . ALA A 1 97 ? -14.784 3.306 13.227 1.00 97.44 97 ALA A N 1
ATOM 764 C CA . ALA A 1 97 ? -15.761 2.281 13.581 1.00 97.44 97 ALA A CA 1
ATOM 765 C C . ALA A 1 97 ? -15.544 1.766 15.013 1.00 97.44 97 ALA A C 1
ATOM 767 O O . ALA A 1 97 ? -16.511 1.644 15.774 1.00 97.44 97 ALA A O 1
ATOM 768 N N . ALA A 1 98 ? -14.287 1.533 15.396 1.00 97.69 98 ALA A N 1
ATOM 769 C CA . ALA A 1 98 ? -13.910 1.141 16.746 1.00 97.69 98 ALA A CA 1
ATOM 770 C C . ALA A 1 98 ? -14.314 2.211 17.769 1.00 97.69 98 ALA A C 1
ATOM 772 O O . ALA A 1 98 ? -14.940 1.878 18.779 1.00 97.69 98 ALA A O 1
ATOM 773 N N . GLU A 1 99 ? -14.055 3.492 17.485 1.00 97.00 99 GLU A N 1
ATOM 774 C CA . GLU A 1 99 ? -14.413 4.559 18.419 1.00 97.00 99 GLU A CA 1
ATOM 775 C C . GLU A 1 99 ? -15.921 4.802 18.526 1.00 97.00 99 GLU A C 1
ATOM 777 O O . GLU A 1 99 ? -16.431 5.042 19.620 1.00 97.00 99 GLU A O 1
ATOM 782 N N . LYS A 1 100 ? -16.689 4.612 17.447 1.00 97.69 100 LYS A N 1
ATOM 783 C CA . LYS A 1 100 ? -18.161 4.584 17.546 1.00 97.69 100 LYS A CA 1
ATOM 784 C C . LYS A 1 100 ? -18.652 3.461 18.462 1.00 97.69 100 LYS A C 1
ATOM 786 O O . LYS A 1 100 ? -19.600 3.657 19.222 1.00 97.69 100 LYS A O 1
ATOM 791 N N . GLY A 1 101 ? -18.034 2.282 18.384 1.00 97.12 101 GLY A N 1
ATOM 792 C CA . GLY A 1 101 ? -18.339 1.160 19.272 1.00 97.12 101 GLY A CA 1
ATOM 793 C C . GLY A 1 101 ? -18.010 1.481 20.730 1.00 97.12 101 GLY A C 1
ATOM 794 O O . GLY A 1 101 ? -18.831 1.251 21.620 1.00 97.12 101 GLY A O 1
ATOM 795 N N . ARG A 1 102 ? -16.841 2.081 20.965 1.00 97.38 102 ARG A N 1
ATOM 796 C CA . ARG A 1 102 ? -16.384 2.494 22.293 1.00 97.38 102 ARG A CA 1
ATOM 797 C C . ARG A 1 102 ? -17.283 3.558 22.915 1.00 97.38 102 ARG A C 1
ATOM 799 O O . ARG A 1 102 ? -17.617 3.441 24.091 1.00 97.38 102 ARG A O 1
ATOM 806 N N . GLN A 1 103 ? -17.716 4.548 22.134 1.00 97.81 103 GLN A N 1
ATOM 807 C CA . GLN A 1 103 ? -18.644 5.577 22.595 1.00 97.81 103 GLN A CA 1
ATOM 808 C C . GLN A 1 103 ? -19.956 4.957 23.087 1.00 97.81 103 GLN A C 1
ATOM 810 O O . GLN A 1 103 ? -20.372 5.228 24.210 1.00 97.81 103 GLN A O 1
ATOM 815 N N . ARG A 1 104 ? -20.568 4.066 22.295 1.00 97.12 104 ARG A N 1
ATOM 816 C CA . ARG A 1 104 ? -21.808 3.375 22.693 1.00 97.12 104 ARG A CA 1
ATOM 817 C C . ARG A 1 104 ? -21.627 2.539 23.954 1.00 97.12 104 ARG A C 1
ATOM 819 O O . ARG A 1 104 ? -22.505 2.511 24.808 1.00 97.12 104 ARG A O 1
ATOM 826 N N . LEU A 1 105 ? -20.493 1.849 24.072 1.00 97.56 105 LEU A N 1
ATOM 827 C CA . LEU A 1 105 ? -20.177 1.073 25.267 1.00 97.56 105 LEU A CA 1
ATOM 828 C C . LEU A 1 105 ? -20.091 1.978 26.500 1.00 97.56 105 LEU A C 1
ATOM 830 O O . LEU A 1 105 ? -20.645 1.632 27.540 1.00 97.56 105 LEU A O 1
ATOM 834 N N . LEU A 1 106 ? -19.443 3.138 26.381 1.00 97.94 106 LEU A N 1
ATOM 835 C CA . LEU A 1 106 ? -19.325 4.095 27.477 1.00 97.94 106 LEU A CA 1
ATOM 836 C C . LEU A 1 106 ? -20.685 4.693 27.864 1.00 97.94 106 LEU A C 1
ATOM 838 O O . LEU A 1 106 ? -20.984 4.793 29.050 1.00 97.94 106 LEU A O 1
ATOM 842 N N . GLU A 1 107 ? -21.523 5.039 26.885 1.00 97.56 107 GLU A N 1
ATOM 843 C CA . GLU A 1 107 ? -22.894 5.513 27.117 1.00 97.56 107 GLU A CA 1
ATOM 844 C C . GLU A 1 107 ? -23.704 4.486 27.922 1.00 97.56 107 GLU A C 1
ATOM 846 O O . GLU A 1 107 ? -24.262 4.821 28.969 1.00 97.56 107 GLU A O 1
ATOM 851 N N . LEU A 1 108 ? -23.680 3.216 27.503 1.00 97.75 108 LEU A N 1
ATOM 852 C CA . LEU A 1 108 ? -24.367 2.128 28.205 1.00 97.75 108 LEU A CA 1
ATOM 853 C C . LEU A 1 108 ? -23.798 1.870 29.604 1.00 97.75 108 LEU A C 1
ATOM 855 O O . LEU A 1 108 ? -24.550 1.545 30.523 1.00 97.75 108 LEU A O 1
ATOM 859 N N . GLN A 1 109 ? -22.484 2.007 29.794 1.00 97.56 109 GLN A N 1
ATOM 860 C CA . GLN A 1 109 ? -21.857 1.870 31.110 1.00 97.56 109 GLN A CA 1
ATOM 861 C C . GLN A 1 109 ? -22.294 2.978 32.066 1.00 97.56 109 GLN A C 1
ATOM 863 O O . GLN A 1 109 ? -22.596 2.693 33.222 1.00 97.56 109 GLN A O 1
ATOM 868 N N . VAL A 1 110 ? -22.356 4.225 31.593 1.00 97.88 110 VAL A N 1
ATOM 869 C CA . VAL A 1 110 ? -22.830 5.358 32.398 1.00 97.88 110 VAL A CA 1
ATOM 870 C C . VAL A 1 110 ? -24.302 5.177 32.760 1.00 97.88 110 VAL A C 1
ATOM 872 O O . VAL A 1 110 ? -24.664 5.358 33.922 1.00 97.88 110 VAL A O 1
ATOM 875 N N . GLU A 1 111 ? -25.141 4.771 31.804 1.00 97.31 111 GLU A N 1
ATOM 876 C CA . GLU A 1 111 ? -26.557 4.488 32.057 1.00 97.31 111 GLU A CA 1
ATOM 877 C C . GLU A 1 111 ? -26.734 3.351 33.074 1.00 97.31 111 GLU A C 1
ATOM 879 O O . GLU A 1 111 ? -27.496 3.487 34.033 1.00 97.31 111 GLU A O 1
ATOM 884 N N . SER A 1 112 ? -25.971 2.265 32.922 1.00 97.06 112 SER A N 1
ATOM 885 C CA . SER A 1 112 ? -25.998 1.127 33.847 1.00 97.06 112 SER A CA 1
ATOM 886 C C . SER A 1 112 ? -25.543 1.529 35.250 1.00 97.06 112 SER A C 1
ATOM 888 O O . SER A 1 112 ? -26.219 1.202 36.219 1.00 97.06 112 SER A O 1
ATOM 890 N N . ALA A 1 113 ? -24.455 2.294 35.371 1.00 97.38 113 ALA A N 1
ATOM 891 C CA . ALA A 1 113 ? -23.954 2.774 36.658 1.00 97.38 113 ALA A CA 1
ATOM 892 C C . ALA A 1 113 ? -24.942 3.735 37.343 1.00 97.38 113 ALA A C 1
ATOM 894 O O . ALA A 1 113 ? -25.136 3.675 38.559 1.00 97.38 113 ALA A O 1
ATOM 895 N N . ALA A 1 114 ? -25.609 4.605 36.578 1.00 96.81 114 ALA A N 1
ATOM 896 C CA . ALA A 1 114 ? -26.655 5.480 37.102 1.00 96.81 114 ALA A CA 1
ATOM 897 C C . ALA A 1 114 ? -27.878 4.677 37.578 1.00 96.81 114 ALA A C 1
ATOM 899 O O . ALA A 1 114 ? -28.422 4.944 38.655 1.00 96.81 114 ALA A O 1
ATOM 900 N N . MET A 1 115 ? -28.295 3.666 36.813 1.00 97.00 115 MET A N 1
ATOM 901 C CA . MET A 1 115 ? -29.389 2.770 37.188 1.00 97.00 115 MET A CA 1
ATOM 902 C C . MET A 1 115 ? -29.046 1.939 38.429 1.00 97.00 115 MET A C 1
ATOM 904 O O . MET A 1 115 ? -29.877 1.805 39.324 1.00 97.00 115 MET A O 1
ATOM 908 N N . GLU A 1 116 ? -27.819 1.432 38.521 1.00 96.94 116 GLU A N 1
ATOM 909 C CA . GLU A 1 116 ? -27.329 0.682 39.676 1.00 96.94 116 GLU A CA 1
ATOM 910 C C . GLU A 1 116 ? -27.294 1.563 40.931 1.00 96.94 116 GLU A C 1
ATOM 912 O O . GLU A 1 116 ? -27.867 1.197 41.956 1.00 96.94 116 GLU A O 1
ATOM 917 N N . SER A 1 117 ? -26.725 2.769 40.836 1.00 96.38 117 SER A N 1
ATOM 918 C CA . SER A 1 117 ? -26.657 3.717 41.955 1.00 96.38 117 SER A CA 1
ATOM 919 C C . SER A 1 117 ? -28.045 4.143 42.444 1.00 96.38 117 SER A C 1
ATOM 921 O O . SER A 1 117 ? -28.323 4.126 43.646 1.00 96.38 117 SER A O 1
ATOM 923 N N . THR A 1 118 ? -28.949 4.484 41.522 1.00 96.19 118 THR A N 1
ATOM 924 C CA . THR A 1 118 ? -30.331 4.846 41.875 1.00 96.19 118 THR A CA 1
ATOM 925 C C . THR A 1 118 ? -31.110 3.652 42.420 1.00 96.19 118 THR A C 1
ATOM 927 O O . THR A 1 118 ? -31.876 3.810 43.372 1.00 96.19 118 THR A O 1
ATOM 930 N N . GLY A 1 119 ? -30.892 2.454 41.874 1.00 97.31 119 GLY A N 1
ATOM 931 C CA . GLY A 1 119 ? -31.464 1.202 42.359 1.00 97.31 119 GLY A CA 1
ATOM 932 C C . GLY A 1 119 ? -31.027 0.889 43.786 1.00 97.31 119 GLY A C 1
ATOM 933 O O . GLY A 1 119 ? -31.877 0.615 44.634 1.00 97.31 119 GLY A O 1
ATOM 934 N N . GLN A 1 120 ? -29.731 1.018 44.075 1.00 97.12 120 GLN A N 1
ATOM 935 C CA . GLN A 1 120 ? -29.180 0.822 45.410 1.00 97.12 120 GLN A CA 1
ATOM 936 C C . GLN A 1 120 ? -29.729 1.855 46.399 1.00 97.12 120 GLN A C 1
ATOM 938 O O . GLN A 1 120 ? -30.274 1.476 47.434 1.00 97.12 120 GLN A O 1
ATOM 943 N N . ALA A 1 121 ? -29.679 3.149 46.064 1.00 96.25 121 ALA A N 1
ATOM 944 C CA . ALA A 1 121 ? -30.200 4.205 46.932 1.00 96.25 121 ALA A CA 1
ATOM 945 C C . ALA A 1 121 ? -31.702 4.031 47.215 1.00 96.25 121 ALA A C 1
ATOM 947 O O . ALA A 1 121 ? -32.152 4.197 48.350 1.00 96.25 121 ALA A O 1
ATOM 948 N N . LYS A 1 122 ? -32.487 3.650 46.199 1.00 97.19 122 LYS A N 1
ATOM 949 C CA . LYS A 1 122 ? -33.917 3.364 46.349 1.00 97.19 122 LYS A CA 1
ATOM 950 C C . LYS A 1 122 ? -34.153 2.138 47.230 1.00 97.19 122 LYS A C 1
ATOM 952 O O . LYS A 1 122 ? -35.003 2.200 48.114 1.00 97.19 122 LYS A O 1
ATOM 957 N N . ALA A 1 123 ? -33.420 1.046 47.013 1.00 96.50 123 ALA A N 1
ATOM 958 C CA . ALA A 1 123 ? -33.521 -0.165 47.825 1.00 96.50 123 ALA A CA 1
ATOM 959 C C . ALA A 1 123 ? -33.174 0.110 49.296 1.00 96.50 123 ALA A C 1
ATOM 961 O O . ALA A 1 123 ? -33.924 -0.285 50.187 1.00 96.50 123 ALA A O 1
ATOM 962 N N . GLU A 1 124 ? -32.098 0.857 49.553 1.00 95.56 124 GLU A N 1
ATOM 963 C CA . GLU A 1 124 ? -31.704 1.267 50.902 1.00 95.56 124 GLU A CA 1
ATOM 964 C C . GLU A 1 124 ? -32.753 2.170 51.561 1.00 95.56 124 GLU A C 1
ATOM 966 O O . GLU A 1 124 ? -33.109 1.954 52.719 1.00 95.56 124 GLU A O 1
ATOM 971 N N . ALA A 1 125 ? -33.287 3.158 50.836 1.00 96.44 125 ALA A N 1
ATOM 972 C CA . ALA A 1 125 ? -34.326 4.044 51.355 1.00 96.44 125 ALA A CA 1
ATOM 973 C C . ALA A 1 125 ? -35.618 3.283 51.691 1.00 96.44 125 ALA A C 1
ATOM 975 O O . ALA A 1 125 ? -36.190 3.500 52.760 1.00 96.44 125 ALA A O 1
ATOM 976 N N . MET A 1 126 ? -36.056 2.370 50.816 1.00 96.62 126 MET A N 1
ATOM 977 C CA . MET A 1 126 ? -37.227 1.519 51.060 1.00 96.62 126 MET A CA 1
ATOM 978 C C . MET A 1 126 ? -37.007 0.601 52.265 1.00 96.62 126 MET A C 1
ATOM 980 O O . MET A 1 126 ? -37.862 0.552 53.142 1.00 96.62 126 MET A O 1
ATOM 984 N N . SER A 1 127 ? -35.845 -0.051 52.353 1.00 97.12 127 SER A N 1
ATOM 985 C CA . SER A 1 127 ? -35.485 -0.923 53.478 1.00 97.12 127 SER A CA 1
ATOM 986 C C . SER A 1 127 ? -35.478 -0.168 54.812 1.00 97.12 127 SER A C 1
ATOM 988 O O . SER A 1 127 ? -36.075 -0.616 55.792 1.00 97.12 127 SER A O 1
ATOM 990 N N . ARG A 1 128 ? -34.889 1.037 54.851 1.00 95.81 128 ARG A N 1
ATOM 991 C CA . ARG A 1 128 ? -34.913 1.896 56.048 1.00 95.81 128 ARG A CA 1
ATOM 992 C C . ARG A 1 128 ? -36.330 2.313 56.423 1.00 95.81 128 ARG A C 1
ATOM 994 O O . ARG A 1 128 ? -36.691 2.220 57.593 1.00 95.81 128 ARG A O 1
ATOM 1001 N N . ALA A 1 129 ? -37.128 2.756 55.451 1.00 96.69 129 ALA A N 1
ATOM 1002 C CA . ALA A 1 129 ? -38.511 3.151 55.691 1.00 96.69 129 ALA A CA 1
ATOM 1003 C C . ALA A 1 129 ? -39.341 1.979 56.239 1.00 96.69 129 ALA A C 1
ATOM 1005 O O . ALA A 1 129 ? -40.088 2.151 57.201 1.00 96.69 129 ALA A O 1
ATOM 1006 N N . GLU A 1 130 ? -39.174 0.783 55.677 1.00 95.25 130 GLU A N 1
ATOM 1007 C CA . GLU A 1 130 ? -39.847 -0.430 56.139 1.00 95.25 130 GLU A CA 1
ATOM 1008 C C . GLU A 1 130 ? -39.411 -0.821 57.557 1.00 95.25 130 GLU A C 1
ATOM 1010 O O . GLU A 1 130 ? -40.266 -1.058 58.412 1.00 95.25 130 GLU A O 1
ATOM 1015 N N . SER A 1 131 ? -38.108 -0.772 57.855 1.00 97.06 131 SER A N 1
ATOM 1016 C CA . SER A 1 131 ? -37.582 -0.971 59.212 1.00 97.06 131 SER A CA 1
ATOM 1017 C C . SER A 1 131 ? -38.208 0.007 60.210 1.00 97.06 131 SER A C 1
ATOM 1019 O O . SER A 1 131 ? -38.696 -0.411 61.259 1.00 97.06 131 SER A O 1
ATOM 1021 N N . SER A 1 132 ? -38.274 1.302 59.874 1.00 95.88 132 SER A N 1
ATOM 1022 C CA . SER A 1 132 ? -38.904 2.315 60.731 1.00 95.88 132 SER A CA 1
ATOM 1023 C C . SER A 1 132 ? -40.401 2.069 60.935 1.00 95.88 132 SER A C 1
ATOM 1025 O O . SER A 1 132 ? -40.911 2.286 62.033 1.00 95.88 132 SER A O 1
ATOM 1027 N N . ILE A 1 133 ? -41.120 1.590 59.914 1.00 96.56 133 ILE A N 1
ATOM 1028 C CA . ILE A 1 133 ? -42.539 1.222 60.037 1.00 96.56 133 ILE A CA 1
ATOM 1029 C C . ILE A 1 133 ? -42.708 0.037 60.993 1.00 96.56 133 ILE A C 1
ATOM 1031 O O . ILE A 1 133 ? -43.625 0.046 61.819 1.00 96.56 133 ILE A O 1
ATOM 1035 N N . ILE A 1 134 ? -41.848 -0.979 60.892 1.00 96.31 134 ILE A N 1
ATOM 1036 C CA . ILE A 1 134 ? -41.882 -2.156 61.769 1.00 96.31 134 ILE A CA 1
ATOM 1037 C C . ILE A 1 134 ? -41.590 -1.747 63.215 1.00 96.31 134 ILE A C 1
ATOM 1039 O O . ILE A 1 134 ? -42.353 -2.107 64.112 1.00 96.31 134 ILE A O 1
ATOM 1043 N N . GLU A 1 135 ? -40.552 -0.943 63.449 1.00 95.12 135 GLU A N 1
ATOM 1044 C CA . GLU A 1 135 ? -40.226 -0.426 64.782 1.00 95.12 135 GLU A CA 1
ATOM 1045 C C . GLU A 1 135 ? -41.367 0.418 65.357 1.00 95.12 135 GLU A C 1
ATOM 1047 O O . GLU A 1 135 ? -41.793 0.195 66.492 1.00 95.12 135 GLU A O 1
ATOM 1052 N N . ALA A 1 136 ? -41.930 1.340 64.570 1.00 95.62 136 ALA A N 1
ATOM 1053 C CA . ALA A 1 136 ? -43.062 2.157 64.992 1.00 95.62 136 ALA A CA 1
ATOM 1054 C C . ALA A 1 136 ? -44.267 1.289 65.390 1.00 95.62 136 ALA A C 1
ATOM 1056 O O . ALA A 1 136 ? -44.835 1.480 66.466 1.00 95.62 136 ALA A O 1
ATOM 1057 N N . LYS A 1 137 ? -44.622 0.279 64.585 1.00 96.38 137 LYS A N 1
ATOM 1058 C CA . LYS A 1 137 ? -45.688 -0.676 64.932 1.00 96.38 137 LYS A CA 1
ATOM 1059 C C . LYS A 1 137 ? -45.371 -1.438 66.221 1.00 96.38 137 LYS A C 1
ATOM 1061 O O . LYS A 1 137 ? -46.213 -1.480 67.118 1.00 96.38 137 LYS A O 1
ATOM 1066 N N . GLY A 1 138 ? -44.150 -1.957 66.354 1.00 96.44 138 GLY A N 1
ATOM 1067 C CA . GLY A 1 138 ? -43.707 -2.685 67.544 1.00 96.44 138 GLY A CA 1
ATOM 1068 C C . GLY A 1 138 ? -43.727 -1.828 68.813 1.00 96.44 138 GLY A C 1
ATOM 1069 O O . GLY A 1 138 ? -44.150 -2.297 69.869 1.00 96.44 138 GLY A O 1
ATOM 1070 N N . THR A 1 139 ? -43.338 -0.550 68.735 1.00 96.00 139 THR A N 1
ATOM 1071 C CA . THR A 1 139 ? -43.418 0.368 69.886 1.00 96.00 139 THR A CA 1
ATOM 1072 C C . THR A 1 139 ? -44.856 0.644 70.318 1.00 96.00 139 THR A C 1
ATOM 1074 O O . THR A 1 139 ? -45.133 0.623 71.519 1.00 96.00 139 THR A O 1
ATOM 1077 N N . VAL A 1 140 ? -45.780 0.838 69.370 1.00 96.12 140 VAL A N 1
ATOM 1078 C CA . VAL A 1 140 ? -47.209 1.028 69.660 1.00 96.12 140 VAL A CA 1
ATOM 1079 C C . VAL A 1 140 ? -47.800 -0.220 70.312 1.00 96.12 140 VAL A C 1
ATOM 1081 O O . VAL A 1 140 ? -48.496 -0.111 71.322 1.00 96.12 140 VAL A O 1
ATOM 1084 N N . GLU A 1 141 ? -47.508 -1.408 69.784 1.00 95.25 141 GLU A N 1
ATOM 1085 C CA . GLU A 1 141 ? -47.954 -2.670 70.383 1.00 95.25 141 GLU A CA 1
ATOM 1086 C C . GLU A 1 141 ? -47.376 -2.871 71.785 1.00 95.25 141 GLU A C 1
ATOM 1088 O O . GLU A 1 141 ? -48.118 -3.179 72.719 1.00 95.25 141 GLU A O 1
ATOM 1093 N N . ARG A 1 142 ? -46.078 -2.607 71.977 1.00 94.12 142 ARG A N 1
ATOM 1094 C CA . ARG A 1 142 ? -45.438 -2.704 73.293 1.00 94.12 142 ARG A CA 1
ATOM 1095 C C . ARG A 1 142 ? -46.049 -1.728 74.298 1.00 94.12 142 ARG A C 1
ATOM 1097 O O . ARG A 1 142 ? -46.235 -2.092 75.456 1.00 94.12 142 ARG A O 1
ATOM 1104 N N . ALA A 1 143 ? -46.380 -0.508 73.872 1.00 94.56 143 ALA A N 1
ATOM 1105 C CA . ALA A 1 143 ? -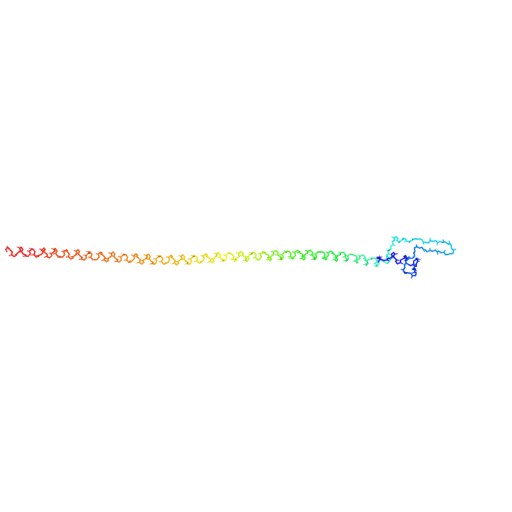47.061 0.475 74.711 1.00 94.56 143 ALA A CA 1
ATOM 1106 C C . ALA A 1 143 ? -48.480 0.019 75.093 1.00 94.56 143 ALA A C 1
ATOM 1108 O O . ALA A 1 143 ? -48.846 0.115 76.264 1.00 94.56 143 ALA A O 1
ATOM 1109 N N . LYS A 1 144 ? -49.246 -0.545 74.146 1.00 94.88 144 LYS A N 1
ATOM 1110 C CA . LYS A 1 144 ? -50.576 -1.122 74.416 1.00 94.88 144 LYS A CA 1
ATOM 1111 C C . LYS A 1 144 ? -50.508 -2.263 75.427 1.00 94.88 144 LYS A C 1
ATOM 1113 O O . LYS A 1 144 ? -51.227 -2.226 76.420 1.00 94.88 144 LYS A O 1
ATOM 1118 N N . LEU A 1 145 ? -49.618 -3.234 75.212 1.00 94.31 145 LEU A N 1
ATOM 1119 C CA . LEU A 1 145 ? -49.433 -4.365 76.126 1.00 94.31 145 LEU A CA 1
ATOM 1120 C C . LEU A 1 145 ? -49.004 -3.898 77.520 1.00 94.31 145 LEU A C 1
ATOM 1122 O O . LEU A 1 145 ? -49.504 -4.400 78.522 1.00 94.31 145 LEU A O 1
ATOM 1126 N N . LYS A 1 146 ? -48.117 -2.899 77.600 1.00 94.00 146 LYS A N 1
ATOM 1127 C CA . LYS A 1 146 ? -47.691 -2.324 78.879 1.00 94.00 146 LYS A CA 1
ATOM 1128 C C . LYS A 1 146 ? -48.837 -1.607 79.599 1.00 94.00 146 LYS A C 1
ATOM 1130 O O . LYS A 1 146 ? -48.953 -1.753 80.810 1.00 94.00 146 LYS A O 1
ATOM 1135 N N . SER A 1 147 ? -49.685 -0.876 78.872 1.00 93.44 147 SER A N 1
ATOM 1136 C CA . SER A 1 147 ? -50.892 -0.247 79.429 1.00 93.44 147 SER A CA 1
ATOM 1137 C C . SER A 1 147 ? -51.860 -1.294 79.977 1.00 93.44 147 SER A C 1
ATOM 1139 O O . SER A 1 147 ? -52.289 -1.181 81.119 1.00 93.44 147 SER A O 1
ATOM 1141 N N . GLN A 1 148 ? -52.137 -2.350 79.205 1.00 92.19 148 GLN A N 1
ATOM 1142 C CA . GLN A 1 148 ? -53.003 -3.457 79.630 1.00 92.19 148 GLN A CA 1
ATOM 1143 C C . GLN A 1 148 ? -52.450 -4.184 80.863 1.00 92.19 148 GLN A C 1
ATOM 1145 O O . GLN A 1 148 ? -53.200 -4.511 81.778 1.00 92.19 148 GLN A O 1
ATOM 1150 N N . ALA A 1 149 ? -51.135 -4.415 80.919 1.00 91.62 149 ALA A N 1
ATOM 1151 C CA . ALA A 1 149 ? -50.493 -5.016 82.084 1.00 91.62 149 ALA A CA 1
ATOM 1152 C C . ALA A 1 149 ? -50.641 -4.133 83.335 1.00 91.62 149 ALA A C 1
ATOM 1154 O O . ALA A 1 149 ? -50.996 -4.640 84.395 1.00 91.62 149 ALA A O 1
ATOM 1155 N N . LEU A 1 150 ? -50.424 -2.819 83.203 1.00 92.00 150 LEU A N 1
ATOM 1156 C CA . LEU A 1 150 ? -50.561 -1.865 84.307 1.00 92.00 150 LEU A CA 1
ATOM 1157 C C . LEU A 1 150 ? -52.017 -1.750 84.795 1.00 92.00 150 LEU A C 1
ATOM 1159 O O . LEU A 1 150 ? -52.265 -1.655 85.997 1.00 92.00 150 LEU A O 1
ATOM 1163 N N . GLU A 1 151 ? -52.987 -1.782 83.878 1.00 90.44 151 GLU A N 1
ATOM 1164 C CA . GLU A 1 151 ? -54.419 -1.843 84.202 1.00 90.44 151 GLU A CA 1
ATOM 1165 C C . GLU A 1 151 ? -54.759 -3.109 84.995 1.00 90.44 151 GLU A C 1
ATOM 1167 O O . GLU A 1 151 ? -55.392 -3.027 86.045 1.00 90.44 151 GLU A O 1
ATOM 1172 N N . LEU A 1 152 ? -54.297 -4.282 84.554 1.00 86.81 152 LEU A N 1
ATOM 1173 C CA . LEU A 1 152 ? -54.501 -5.530 85.297 1.00 86.81 152 LEU A CA 1
ATOM 1174 C C . LEU A 1 152 ? -53.861 -5.481 86.689 1.00 86.81 152 LEU A C 1
ATOM 1176 O O . LEU A 1 152 ? -54.471 -5.924 87.662 1.00 86.81 152 LEU A O 1
ATOM 1180 N N . GLU A 1 153 ? -52.659 -4.918 86.799 1.00 82.31 153 GLU A N 1
ATOM 1181 C CA . GLU A 1 153 ? -51.950 -4.784 88.070 1.00 82.31 153 GLU A CA 1
ATOM 1182 C C . GLU A 1 153 ? -52.710 -3.863 89.037 1.00 82.31 153 GLU A C 1
ATOM 1184 O O . GLU A 1 153 ? -52.954 -4.220 90.189 1.00 82.31 153 GLU A O 1
ATOM 1189 N N . THR A 1 154 ? -53.171 -2.705 88.561 1.00 82.62 154 THR A N 1
ATOM 1190 C CA . THR A 1 154 ? -53.956 -1.744 89.355 1.00 82.62 154 THR A CA 1
ATOM 1191 C C . THR A 1 154 ? -55.334 -2.280 89.747 1.00 82.62 154 THR A C 1
ATOM 1193 O O . THR A 1 154 ? -55.764 -2.090 90.891 1.00 82.62 154 THR A O 1
ATOM 1196 N N . VAL 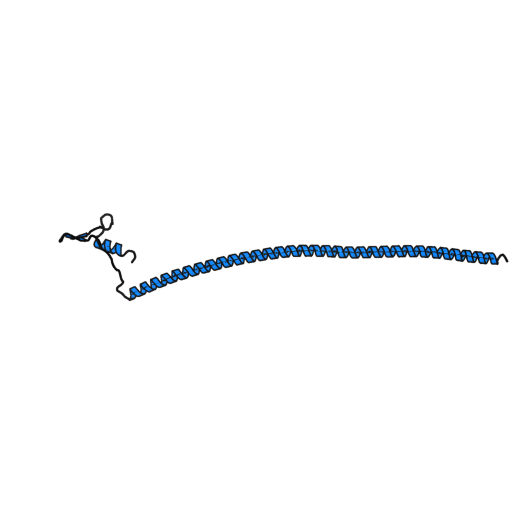A 1 155 ? -56.016 -3.012 88.860 1.00 82.25 155 VAL A N 1
ATOM 1197 C CA . VAL A 1 155 ? -57.247 -3.748 89.198 1.00 82.25 155 VAL A CA 1
ATOM 1198 C C . VAL A 1 155 ? -56.961 -4.824 90.255 1.00 82.25 155 VAL A C 1
ATOM 1200 O O . VAL A 1 155 ? -57.720 -4.968 91.213 1.00 82.25 155 VAL A O 1
ATOM 1203 N N . GLY A 1 156 ? -55.832 -5.527 90.154 1.00 80.44 156 GLY A N 1
ATOM 1204 C CA . GLY A 1 156 ? -55.377 -6.483 91.166 1.00 80.44 156 GLY A CA 1
ATOM 1205 C C . GLY A 1 156 ? -55.128 -5.833 92.533 1.00 80.44 156 GLY A C 1
ATOM 1206 O O . GLY A 1 156 ? -55.629 -6.313 93.554 1.00 80.44 156 GLY A O 1
ATOM 1207 N N . TYR A 1 157 ? -54.417 -4.703 92.569 1.00 75.88 157 TYR A N 1
ATOM 1208 C CA . TYR A 1 157 ? -54.163 -3.947 93.799 1.00 75.88 157 TYR A CA 1
ATOM 1209 C C . TYR A 1 157 ? -55.450 -3.417 94.435 1.00 75.88 157 TYR A C 1
ATOM 1211 O O . TYR A 1 157 ? -55.631 -3.536 95.649 1.00 75.88 157 TYR A O 1
ATOM 1219 N N . THR A 1 158 ? -56.368 -2.872 93.636 1.00 73.62 158 THR A N 1
ATOM 1220 C CA . THR A 1 158 ? -57.665 -2.398 94.140 1.00 73.62 158 THR A CA 1
ATOM 1221 C C . THR A 1 158 ? -58.524 -3.547 94.659 1.00 73.62 158 THR A C 1
ATOM 1223 O O . THR A 1 158 ? -59.118 -3.407 95.726 1.00 73.62 158 THR A O 1
ATOM 1226 N N . PHE A 1 159 ? -58.538 -4.708 93.999 1.00 73.50 159 PHE A N 1
ATOM 1227 C CA . PHE A 1 159 ? -59.214 -5.909 94.501 1.00 73.50 159 PHE A CA 1
ATOM 1228 C C . PHE A 1 159 ? -58.633 -6.392 95.845 1.00 73.50 159 PHE A C 1
ATOM 1230 O O . PHE A 1 159 ? -59.384 -6.720 96.768 1.00 73.50 159 PHE A O 1
ATOM 1237 N N . CYS A 1 160 ? -57.305 -6.370 95.995 1.00 70.81 160 CYS A N 1
ATOM 1238 C CA . CYS A 1 160 ? -56.616 -6.752 97.230 1.00 70.81 160 CYS A CA 1
ATOM 1239 C C . CYS A 1 160 ? -56.909 -5.774 98.384 1.00 70.81 160 CYS A C 1
ATOM 1241 O O . CYS A 1 160 ? -57.253 -6.194 99.489 1.00 70.81 160 CYS A O 1
ATOM 1243 N N . LEU A 1 161 ? -56.864 -4.463 98.120 1.00 69.19 161 LEU A N 1
ATOM 1244 C CA . LEU A 1 161 ? -57.223 -3.429 99.099 1.00 69.19 161 LEU A CA 1
ATOM 1245 C C . LEU A 1 161 ? -58.692 -3.525 99.521 1.00 69.19 161 LEU A C 1
ATOM 1247 O O . LEU A 1 161 ? -59.002 -3.409 100.703 1.00 69.19 161 LEU A O 1
ATOM 1251 N N . ARG A 1 162 ? -59.599 -3.796 98.578 1.00 65.56 162 ARG A N 1
ATOM 1252 C CA . ARG A 1 162 ? -61.033 -3.940 98.859 1.00 65.56 162 ARG A CA 1
ATOM 1253 C C . ARG A 1 162 ? -61.337 -5.193 99.683 1.00 65.56 162 ARG A C 1
ATOM 1255 O O . ARG A 1 162 ? -62.161 -5.131 100.586 1.00 65.56 162 ARG A O 1
ATOM 1262 N N . SER A 1 163 ? -60.618 -6.289 99.437 1.00 60.91 163 SER A N 1
ATOM 1263 C CA . SER A 1 163 ? -60.704 -7.516 100.245 1.00 60.91 163 SER A CA 1
ATOM 1264 C C . SER A 1 163 ? -60.159 -7.324 101.665 1.00 60.91 163 SER A C 1
ATOM 1266 O O . SER A 1 163 ? -60.617 -7.976 102.592 1.00 60.91 163 SER A O 1
ATOM 1268 N N . ARG A 1 164 ? -59.217 -6.393 101.856 1.00 55.94 164 ARG A N 1
ATOM 1269 C CA . ARG A 1 164 ? -58.600 -6.066 103.151 1.00 55.94 164 ARG A CA 1
ATOM 1270 C C . ARG A 1 164 ? -59.394 -5.047 103.985 1.00 55.94 164 ARG A C 1
ATOM 1272 O O . ARG A 1 164 ? -59.111 -4.899 105.163 1.00 55.94 164 ARG A O 1
ATOM 1279 N N . ILE A 1 165 ? -60.366 -4.360 103.379 1.00 57.56 165 ILE A N 1
ATOM 1280 C CA . ILE A 1 165 ? -61.344 -3.476 104.050 1.00 57.56 165 ILE A CA 1
ATOM 1281 C C . ILE A 1 165 ? -62.613 -4.256 104.460 1.00 57.56 165 ILE A C 1
ATOM 1283 O O . ILE A 1 165 ? -63.395 -3.782 105.278 1.00 57.56 165 ILE A O 1
ATOM 1287 N N . LEU A 1 166 ? -62.823 -5.451 103.896 1.00 50.59 166 LEU A N 1
ATOM 1288 C CA . LEU A 1 166 ? -63.977 -6.324 104.152 1.00 50.59 166 LEU A CA 1
ATOM 1289 C C . LEU A 1 166 ? -63.718 -7.420 105.210 1.00 50.59 166 LEU A C 1
ATOM 1291 O O . LEU A 1 166 ? -64.549 -8.315 105.354 1.00 50.59 166 LEU A O 1
ATOM 1295 N N . TYR A 1 167 ? -62.613 -7.332 105.958 1.00 43.16 167 TYR A N 1
ATOM 1296 C CA . TYR A 1 167 ? -62.310 -8.151 107.140 1.00 43.16 167 TYR A CA 1
ATOM 1297 C C . TYR A 1 167 ? -62.016 -7.269 108.350 1.00 43.16 167 TYR A C 1
ATOM 1299 O O . TYR A 1 167 ? -61.301 -6.257 108.168 1.00 43.16 167 TYR A O 1
#

Sequence (167 aa):
MKNSARIIRTSVFGMDSNNKIRDSFVFPQNNLAITSIDVQSVEPVDQRTRDSLQKSVQLAIEITTNSQEAAAKHEANCREQEAKGRLERQRIEDEVAAEKGRQRLLELQVESAAMESTGQAKAEAMSRAESSIIEAKGTVERAKLKSQALELETVGYTFCLRSRILY

InterPro domains:
  IPR021870 Major vault protein, shoulder domain [PF11978] (2-46)
  IPR036013 Band 7/SPFH domain superfamily [G3DSA:3.30.479.30] (1-45)
  IPR039059 Major vault protein [PTHR14165] (1-154)

Radius of gyration: 62.38 Å; chains: 1; bounding box: 103×28×184 Å

pLDDT: mean 89.55, std 10.39, range [43.16, 98.31]

Foldseek 3Di:
DVCVQVVVQCVPQPADPVRDRDQWDADPVPRDIDRDDDDPDDDDPDPVVVVVVVVVVVVVVVVVVVVVVVVVVVVVVVVVVVVVVVVVVVVVVVVVVVVVVVVVVVVVVVVVVVCVVVVVVVVVVVVVVVVVVVVVVVVVVVVVVVVVVVVVVVVVVVVVVVVVVVD